Protein AF-A0A1Q7X9Q3-F1 (afdb_monomer)

Structure (mmCIF, N/CA/C/O backbone):
data_AF-A0A1Q7X9Q3-F1
#
_entry.id   AF-A0A1Q7X9Q3-F1
#
loop_
_atom_site.group_PDB
_atom_site.id
_atom_site.type_symbol
_atom_site.label_atom_id
_atom_site.label_alt_id
_atom_site.label_comp_id
_atom_site.label_asym_id
_atom_site.label_entity_id
_atom_site.label_seq_id
_atom_site.pdbx_PDB_ins_code
_atom_site.Cartn_x
_atom_site.Cartn_y
_atom_site.Cartn_z
_atom_site.occupancy
_atom_site.B_iso_or_equiv
_atom_site.auth_seq_id
_atom_site.auth_comp_id
_atom_site.auth_asym_id
_atom_site.auth_atom_id
_atom_site.pdbx_PDB_model_num
ATOM 1 N N . MET A 1 1 ? -15.954 -0.396 -15.871 1.00 50.56 1 MET A N 1
ATOM 2 C CA . MET A 1 1 ? -15.402 -0.885 -14.590 1.00 50.56 1 MET A CA 1
ATOM 3 C C . MET A 1 1 ? -14.417 -1.985 -14.915 1.00 50.56 1 MET A C 1
ATOM 5 O O . MET A 1 1 ? -14.802 -2.930 -15.591 1.00 50.56 1 MET A O 1
ATOM 9 N N . GLU A 1 2 ? -13.156 -1.815 -14.533 1.00 56.75 2 GLU A N 1
ATOM 10 C CA . GLU A 1 2 ? -12.135 -2.854 -14.680 1.00 56.75 2 GLU A CA 1
ATOM 11 C C . GLU A 1 2 ? -12.511 -4.065 -13.808 1.00 56.75 2 GLU A C 1
ATOM 13 O O . GLU A 1 2 ? -13.126 -3.909 -12.753 1.00 56.75 2 GLU A O 1
ATOM 18 N N . ASN A 1 3 ? -12.200 -5.275 -14.271 1.00 73.31 3 ASN A N 1
ATOM 19 C CA . ASN A 1 3 ? -12.502 -6.510 -13.553 1.00 73.31 3 ASN A CA 1
ATOM 20 C C . ASN A 1 3 ? -11.805 -6.490 -12.163 1.00 73.31 3 ASN A C 1
ATOM 22 O O . ASN A 1 3 ? -10.576 -6.395 -12.116 1.00 73.31 3 ASN A O 1
ATOM 26 N N . PRO A 1 4 ? -12.543 -6.591 -11.039 1.00 65.31 4 PR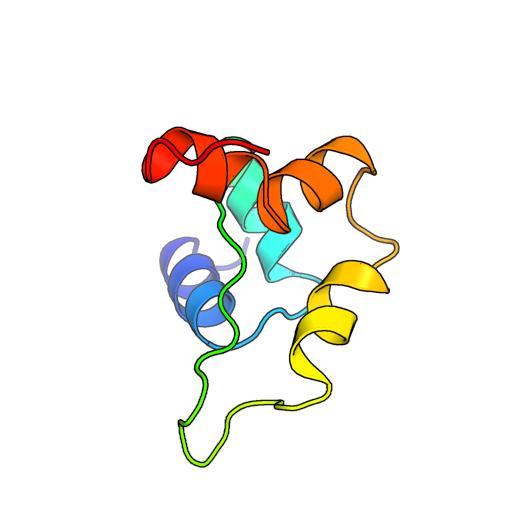O A N 1
ATOM 27 C CA . PRO A 1 4 ? -11.986 -6.439 -9.691 1.00 65.31 4 PRO A CA 1
ATOM 28 C C . PRO A 1 4 ? -10.979 -7.540 -9.320 1.00 65.31 4 PRO A C 1
ATOM 30 O O . PRO A 1 4 ? -10.052 -7.298 -8.543 1.00 65.31 4 PRO A O 1
ATOM 33 N N . GLN A 1 5 ? -11.093 -8.732 -9.912 1.00 63.94 5 GLN A N 1
ATOM 34 C CA . GLN A 1 5 ? -10.084 -9.783 -9.779 1.00 63.94 5 GLN A CA 1
ATOM 35 C C . GLN A 1 5 ? -8.785 -9.399 -10.505 1.00 63.94 5 GLN A C 1
ATOM 37 O O . GLN A 1 5 ? -7.700 -9.569 -9.954 1.00 63.94 5 GLN A O 1
ATOM 42 N N . LEU A 1 6 ? -8.884 -8.798 -11.696 1.00 60.88 6 LEU A N 1
ATOM 43 C CA . LEU A 1 6 ? -7.722 -8.309 -12.447 1.00 60.88 6 LEU A CA 1
ATOM 44 C C . LEU A 1 6 ? -7.015 -7.153 -11.717 1.00 60.88 6 LEU A C 1
ATOM 46 O O . LEU A 1 6 ? -5.787 -7.104 -11.685 1.00 60.88 6 LEU A O 1
ATOM 50 N N . ALA A 1 7 ? -7.790 -6.263 -11.087 1.00 58.16 7 ALA A N 1
ATOM 51 C CA . ALA A 1 7 ? -7.273 -5.175 -10.259 1.00 58.16 7 ALA A CA 1
ATOM 52 C C . ALA A 1 7 ? -6.514 -5.697 -9.027 1.00 58.16 7 ALA A C 1
ATOM 54 O O . ALA A 1 7 ? -5.457 -5.173 -8.683 1.00 58.16 7 ALA A O 1
ATOM 55 N N . THR A 1 8 ? -7.014 -6.770 -8.406 1.00 57.34 8 THR A N 1
ATOM 56 C CA . THR A 1 8 ? -6.374 -7.413 -7.248 1.00 57.34 8 THR A CA 1
ATOM 57 C C . THR A 1 8 ? -5.060 -8.097 -7.641 1.00 57.34 8 THR A C 1
ATOM 59 O O . THR A 1 8 ? -4.049 -7.905 -6.972 1.00 57.34 8 THR A O 1
ATOM 62 N N . CYS A 1 9 ? -5.035 -8.842 -8.754 1.00 55.50 9 CYS A N 1
ATOM 63 C CA . CYS A 1 9 ? -3.812 -9.481 -9.256 1.00 55.50 9 CYS A CA 1
ATOM 64 C C . CYS A 1 9 ? -2.739 -8.466 -9.674 1.00 55.50 9 CYS A C 1
ATOM 66 O O . CYS A 1 9 ? -1.556 -8.706 -9.455 1.00 55.50 9 CYS A O 1
ATOM 68 N N . ARG A 1 10 ? -3.128 -7.331 -10.271 1.00 55.91 10 ARG A N 1
ATOM 69 C CA . ARG A 1 10 ? -2.169 -6.290 -10.667 1.00 55.91 10 ARG A CA 1
ATOM 70 C C . ARG A 1 10 ? -1.659 -5.487 -9.477 1.00 55.91 10 ARG A C 1
ATOM 72 O O . ARG A 1 10 ? -0.465 -5.239 -9.436 1.00 55.91 10 ARG A O 1
ATOM 79 N N . ALA A 1 11 ? -2.501 -5.178 -8.489 1.00 58.94 11 ALA A N 1
ATOM 80 C CA . ALA A 1 11 ? -2.051 -4.561 -7.237 1.00 58.94 11 ALA A CA 1
ATOM 81 C C . ALA A 1 11 ? -1.012 -5.415 -6.489 1.00 58.94 11 ALA A C 1
ATOM 83 O O . ALA A 1 11 ? -0.188 -4.865 -5.767 1.00 58.94 11 ALA A O 1
ATOM 84 N N . TYR A 1 12 ? -1.047 -6.741 -6.665 1.00 53.38 12 TYR A N 1
ATOM 85 C CA . TYR A 1 12 ? -0.088 -7.658 -6.049 1.00 53.38 12 TYR A CA 1
ATOM 86 C C . TYR A 1 12 ? 1.325 -7.550 -6.654 1.00 53.38 12 TYR A C 1
ATOM 88 O O . TYR A 1 12 ? 2.296 -7.709 -5.926 1.00 53.38 12 TYR A O 1
ATOM 96 N N . ASN A 1 13 ? 1.443 -7.230 -7.950 1.00 52.22 13 ASN A N 1
ATOM 97 C CA . ASN A 1 13 ? 2.726 -7.224 -8.675 1.00 52.22 13 ASN A CA 1
ATOM 98 C C . ASN A 1 13 ? 3.173 -5.839 -9.168 1.00 52.22 13 ASN A C 1
ATOM 100 O O . ASN A 1 13 ? 4.299 -5.682 -9.624 1.00 52.22 13 ASN A O 1
ATOM 104 N N . ASP A 1 14 ? 2.298 -4.836 -9.148 1.00 61.28 14 ASP A N 1
ATOM 105 C CA . ASP A 1 14 ? 2.578 -3.529 -9.727 1.00 61.28 14 ASP A CA 1
ATOM 106 C C . ASP A 1 14 ? 1.752 -2.477 -8.966 1.00 61.28 14 ASP A C 1
ATOM 108 O O . ASP A 1 14 ? 0.532 -2.375 -9.132 1.00 61.28 14 ASP A O 1
ATOM 112 N N . TRP A 1 15 ? 2.409 -1.684 -8.107 1.00 64.94 15 TRP A N 1
ATOM 113 C CA . TRP A 1 15 ? 1.816 -0.617 -7.273 1.00 64.94 15 TRP A CA 1
ATOM 114 C C . TRP A 1 15 ? 1.265 0.574 -8.095 1.00 64.94 15 TRP A C 1
ATOM 116 O O . TRP A 1 15 ? 1.231 1.715 -7.626 1.00 64.94 15 TRP A O 1
ATOM 126 N N . ARG A 1 16 ? 0.821 0.345 -9.339 1.00 65.19 16 ARG A N 1
ATOM 127 C CA . ARG A 1 16 ? 0.371 1.387 -10.266 1.00 65.19 16 ARG A CA 1
ATOM 128 C C . ARG A 1 16 ? -0.779 2.194 -9.681 1.00 65.19 16 ARG A C 1
ATOM 130 O O . ARG A 1 16 ? -1.689 1.653 -9.046 1.00 65.19 16 ARG A O 1
ATOM 137 N N . ALA A 1 17 ? -0.743 3.493 -9.979 1.00 60.00 17 ALA A N 1
ATOM 138 C CA . ALA A 1 17 ? -1.684 4.515 -9.529 1.00 60.00 17 ALA A CA 1
ATOM 139 C C . ALA A 1 17 ? -3.143 4.011 -9.486 1.00 60.00 17 ALA A C 1
ATOM 141 O O . ALA A 1 17 ? -3.747 3.928 -8.423 1.00 60.00 17 ALA A O 1
ATOM 142 N N . GLY A 1 18 ? -3.679 3.491 -10.591 1.00 62.19 18 GLY A N 1
ATOM 143 C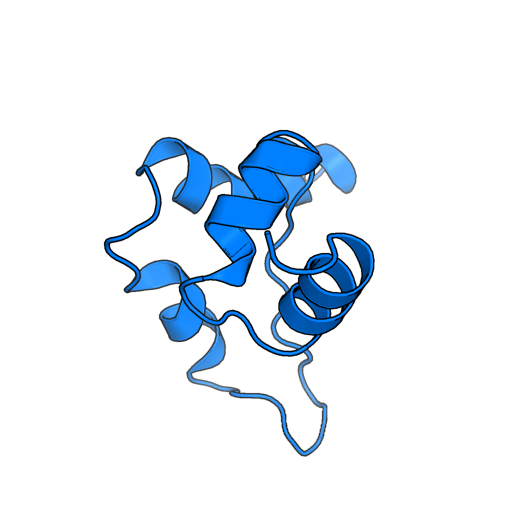 CA . GLY A 1 18 ? -5.091 3.085 -10.640 1.00 62.19 18 GLY A CA 1
ATOM 144 C C . GLY A 1 18 ? -5.513 1.972 -9.665 1.00 62.19 18 GLY A C 1
ATOM 145 O O . GLY A 1 18 ? -6.663 1.955 -9.225 1.00 62.19 18 GLY A O 1
ATOM 146 N N . TYR A 1 19 ? -4.622 1.048 -9.291 1.00 72.38 19 TYR A N 1
ATOM 147 C CA . TYR A 1 19 ? -5.043 -0.175 -8.600 1.00 72.38 19 TYR A CA 1
ATOM 148 C C . TYR A 1 19 ? -5.195 -0.009 -7.090 1.00 72.38 19 TYR A C 1
ATOM 150 O O . TY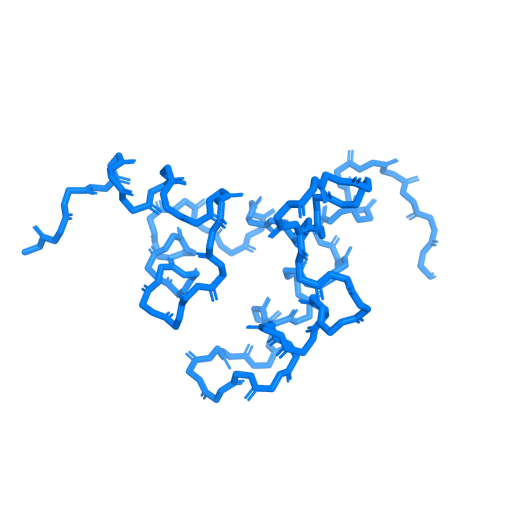R A 1 19 ? -6.182 -0.483 -6.539 1.00 72.38 19 TYR A O 1
ATOM 158 N N . CYS A 1 20 ? -4.289 0.690 -6.406 1.00 73.62 20 CYS A N 1
ATOM 159 C CA . CYS A 1 20 ? -4.313 0.738 -4.936 1.00 73.62 20 CYS A CA 1
ATOM 160 C C . CYS A 1 20 ? -5.536 1.466 -4.371 1.00 73.62 20 CYS A C 1
ATOM 162 O O . CYS A 1 20 ? -6.176 0.956 -3.451 1.00 73.62 20 CYS A O 1
ATOM 164 N N . ALA A 1 21 ? -5.890 2.623 -4.943 1.00 81.25 21 ALA A N 1
ATOM 165 C CA . ALA A 1 21 ? -7.099 3.350 -4.563 1.00 81.25 21 ALA A CA 1
ATOM 166 C C . ALA A 1 21 ? -8.355 2.503 -4.835 1.00 81.25 21 ALA A C 1
ATOM 168 O O . ALA A 1 21 ? -9.196 2.327 -3.955 1.00 81.25 21 ALA A O 1
ATOM 169 N N . THR A 1 22 ? -8.427 1.887 -6.020 1.00 85.44 22 THR A N 1
ATOM 170 C CA . THR A 1 22 ? -9.539 1.011 -6.419 1.00 85.44 22 THR A CA 1
ATOM 171 C C . THR A 1 22 ? -9.681 -0.200 -5.493 1.00 85.44 22 THR A C 1
ATOM 173 O O . THR A 1 22 ? -10.785 -0.518 -5.052 1.00 85.44 22 THR A O 1
ATOM 176 N N . VAL A 1 23 ? -8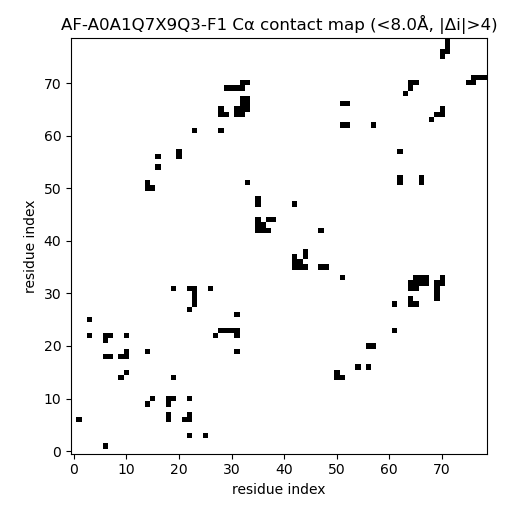.577 -0.865 -5.144 1.00 84.75 23 VAL A N 1
ATOM 177 C CA . VAL A 1 23 ? -8.578 -2.007 -4.220 1.00 84.75 23 VAL A CA 1
ATOM 178 C C . VAL A 1 23 ? -9.086 -1.573 -2.850 1.00 84.75 23 VAL A C 1
ATOM 180 O O . VAL A 1 23 ? -9.957 -2.241 -2.300 1.00 84.75 23 VAL A O 1
ATOM 183 N N . ALA A 1 24 ? -8.631 -0.434 -2.324 1.00 88.62 24 ALA A N 1
ATOM 184 C CA . ALA A 1 24 ? -9.130 0.087 -1.054 1.00 88.62 24 ALA A CA 1
ATOM 185 C C . ALA A 1 24 ? -10.646 0.370 -1.084 1.00 88.62 24 ALA A C 1
ATOM 187 O O . ALA A 1 24 ? -11.323 0.120 -0.089 1.00 88.62 24 ALA A O 1
ATOM 188 N N . THR A 1 25 ? -11.206 0.811 -2.218 1.00 88.62 25 THR A N 1
ATOM 189 C CA . THR A 1 25 ? -12.665 0.954 -2.391 1.00 88.62 25 THR A CA 1
ATOM 190 C C . THR A 1 25 ? -13.396 -0.393 -2.383 1.00 88.62 25 THR A C 1
ATOM 192 O O . THR A 1 25 ? -14.490 -0.488 -1.833 1.00 88.62 25 THR A O 1
ATOM 195 N N . ILE A 1 26 ? -12.811 -1.440 -2.970 1.00 89.69 26 ILE A N 1
ATOM 196 C CA . ILE A 1 26 ? -13.447 -2.764 -3.087 1.00 89.69 26 ILE A CA 1
ATOM 197 C C . ILE A 1 26 ? -13.360 -3.552 -1.775 1.00 89.69 26 ILE A C 1
ATOM 199 O O . ILE A 1 26 ? -14.350 -4.131 -1.334 1.00 89.69 26 ILE A O 1
ATOM 203 N N . VAL A 1 27 ? -12.175 -3.608 -1.160 1.00 89.06 27 VAL A N 1
ATOM 204 C CA . VAL A 1 27 ? -11.910 -4.461 0.011 1.00 89.06 27 VAL A CA 1
ATOM 205 C C . VAL A 1 27 ? -11.832 -3.681 1.323 1.00 89.06 27 VAL A C 1
ATOM 207 O O . VAL A 1 27 ? -11.685 -4.288 2.380 1.00 89.06 27 VAL A O 1
ATOM 210 N N . GLY A 1 28 ? -11.950 -2.357 1.299 1.00 92.44 28 GLY A N 1
ATOM 211 C CA . GLY A 1 28 ? -11.779 -1.494 2.468 1.00 92.44 28 GLY A CA 1
ATOM 212 C C . GLY A 1 28 ? -10.311 -1.178 2.768 1.00 92.44 28 GLY A C 1
ATOM 213 O O . GLY A 1 28 ? -9.412 -1.983 2.533 1.00 92.44 28 GLY A O 1
ATOM 214 N N . GLU A 1 29 ? -10.066 0.002 3.336 1.00 94.44 29 GLU A N 1
ATOM 215 C CA . GLU A 1 29 ? -8.719 0.560 3.532 1.00 94.44 29 GLU A CA 1
ATOM 216 C C . GLU A 1 29 ? -7.825 -0.210 4.518 1.00 94.44 29 GLU A C 1
ATOM 218 O O . GLU A 1 29 ? -6.610 -0.031 4.508 1.00 94.44 29 GLU A O 1
ATOM 223 N N . ASP A 1 30 ? -8.395 -1.055 5.381 1.00 95.50 30 ASP A N 1
ATOM 224 C CA . ASP A 1 30 ? -7.646 -1.755 6.439 1.00 95.50 30 ASP A CA 1
ATOM 225 C C . ASP A 1 30 ? -7.015 -3.076 5.971 1.00 95.50 30 ASP A C 1
ATOM 227 O O . ASP A 1 30 ? -6.405 -3.794 6.769 1.00 95.50 30 ASP A O 1
ATOM 231 N N . ARG A 1 31 ? -7.199 -3.436 4.695 1.00 92.12 31 ARG A N 1
ATOM 232 C CA . ARG A 1 31 ? -6.752 -4.711 4.114 1.00 92.12 31 ARG A CA 1
ATOM 233 C C . ARG A 1 31 ? -5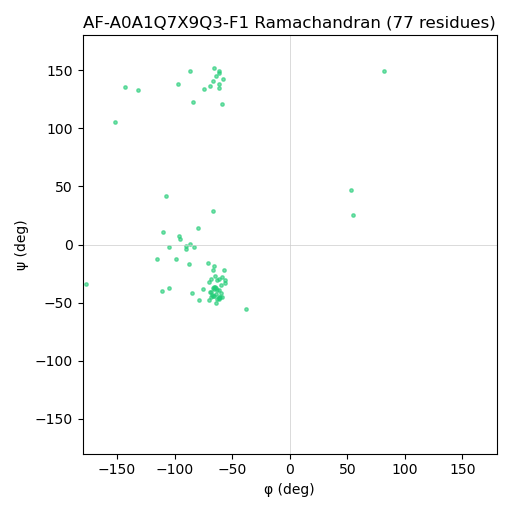.513 -4.617 3.214 1.00 92.12 31 ARG A C 1
ATOM 235 O O . ARG A 1 31 ? -4.729 -5.555 3.272 1.00 92.12 31 ARG A O 1
ATOM 242 N N . PRO A 1 32 ? -5.299 -3.570 2.395 1.00 90.94 32 PRO A N 1
ATOM 243 C CA . PRO A 1 32 ? -4.121 -3.492 1.528 1.00 90.94 32 PRO A CA 1
ATOM 244 C C . PRO A 1 32 ? -2.810 -3.351 2.317 1.00 90.94 32 PRO A C 1
ATOM 246 O O . PRO A 1 32 ? -2.763 -2.610 3.299 1.00 90.94 32 PRO A O 1
ATOM 249 N N . LEU A 1 33 ? -1.740 -4.018 1.873 1.00 91.62 33 LEU A N 1
ATOM 250 C CA . LEU A 1 33 ? -0.409 -3.968 2.492 1.00 91.62 33 LEU A CA 1
ATOM 251 C C . LEU A 1 33 ? 0.669 -3.733 1.438 1.00 91.62 33 LEU A C 1
ATOM 253 O O . LEU A 1 33 ? 0.684 -4.449 0.441 1.00 91.62 33 LEU A O 1
ATOM 257 N N . TYR A 1 34 ? 1.590 -2.801 1.691 1.00 90.94 34 TYR A N 1
ATOM 258 C CA . TYR A 1 34 ? 2.806 -2.654 0.894 1.00 90.94 34 TYR A CA 1
ATOM 259 C C . TYR A 1 34 ? 3.681 -3.918 0.946 1.00 90.94 34 TYR A C 1
ATOM 261 O O . TYR A 1 34 ? 3.897 -4.489 2.016 1.00 90.94 34 TYR A O 1
ATOM 269 N N . ALA A 1 35 ? 4.226 -4.312 -0.205 1.00 88.44 35 ALA A N 1
ATOM 270 C CA . ALA A 1 35 ? 5.232 -5.358 -0.345 1.00 88.44 35 ALA A CA 1
ATOM 271 C C . ALA A 1 35 ? 6.226 -4.960 -1.447 1.00 88.44 35 ALA A C 1
ATOM 273 O O . ALA A 1 35 ? 5.815 -4.483 -2.505 1.00 88.44 35 ALA A O 1
ATOM 274 N N . SER A 1 36 ? 7.526 -5.137 -1.193 1.00 87.00 36 SER A N 1
ATOM 275 C CA . SER A 1 36 ? 8.603 -4.758 -2.123 1.00 87.00 36 SER A CA 1
ATOM 276 C C . SER A 1 36 ? 8.966 -5.839 -3.140 1.00 87.00 36 SER A C 1
ATOM 278 O O . SER A 1 36 ? 9.674 -5.536 -4.097 1.00 87.00 36 SER A O 1
ATOM 280 N N . ASP A 1 37 ? 8.558 -7.082 -2.875 1.00 87.56 37 ASP A N 1
ATOM 281 C CA . ASP A 1 37 ? 8.994 -8.297 -3.577 1.00 87.56 37 ASP A CA 1
ATOM 282 C C . ASP A 1 37 ? 10.525 -8.502 -3.609 1.00 87.56 37 ASP A C 1
ATOM 284 O O . ASP A 1 37 ? 11.088 -9.150 -4.485 1.00 87.56 37 ASP A O 1
ATOM 288 N N . TYR A 1 38 ? 11.255 -7.937 -2.642 1.00 85.31 38 TYR A N 1
ATOM 289 C CA . TYR A 1 38 ? 12.696 -8.171 -2.532 1.00 85.31 38 TYR A CA 1
ATOM 290 C C . TYR A 1 38 ? 12.987 -9.628 -2.112 1.00 85.31 38 TYR A C 1
ATOM 292 O O . TYR A 1 38 ? 12.369 -10.132 -1.177 1.00 85.31 38 TYR A O 1
ATOM 300 N N . ALA A 1 39 ? 13.949 -10.348 -2.696 1.00 91.50 39 ALA A N 1
ATOM 301 C CA . ALA A 1 39 ? 14.959 -9.950 -3.688 1.00 91.50 39 ALA A CA 1
ATOM 302 C C . ALA A 1 39 ? 14.673 -10.517 -5.089 1.00 91.50 39 ALA A C 1
ATOM 304 O O . ALA A 1 39 ? 15.576 -11.034 -5.749 1.00 91.50 39 ALA A O 1
ATOM 305 N N . HIS A 1 40 ? 13.411 -10.490 -5.518 1.00 88.19 40 HIS A N 1
ATOM 306 C CA . HIS A 1 40 ? 13.024 -11.014 -6.819 1.00 88.19 40 HIS A CA 1
ATOM 307 C C . HIS A 1 40 ? 13.722 -10.248 -7.960 1.00 88.19 40 HIS A C 1
ATOM 309 O O . HIS A 1 40 ? 14.064 -9.071 -7.823 1.00 88.19 40 HIS A O 1
ATOM 315 N N . PHE A 1 41 ? 13.991 -10.927 -9.080 1.00 86.38 41 PHE A N 1
ATOM 316 C CA . PHE A 1 41 ? 14.878 -10.411 -10.134 1.00 86.38 41 PHE A CA 1
ATOM 317 C C . PHE A 1 41 ? 14.324 -9.176 -10.863 1.00 86.38 41 PHE A C 1
ATOM 319 O O . PHE A 1 41 ? 15.093 -8.435 -11.471 1.00 86.38 41 PHE A O 1
ATOM 326 N N . ASP A 1 42 ? 13.009 -8.970 -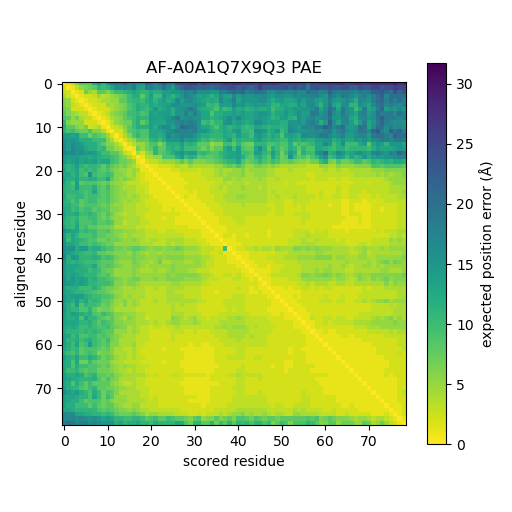10.817 1.00 82.50 42 ASP A N 1
ATOM 327 C CA . ASP A 1 42 ? 12.295 -7.841 -11.418 1.00 82.50 42 ASP A CA 1
ATOM 328 C C . ASP A 1 42 ? 11.728 -6.868 -10.366 1.00 82.50 42 ASP A C 1
ATOM 330 O O . ASP A 1 42 ? 10.961 -5.966 -10.710 1.00 82.50 42 ASP A O 1
ATOM 334 N N . CYS A 1 43 ? 12.117 -7.010 -9.091 1.00 82.44 43 CYS A N 1
ATOM 335 C CA . CYS A 1 43 ? 11.659 -6.095 -8.054 1.00 82.44 43 CYS A CA 1
AT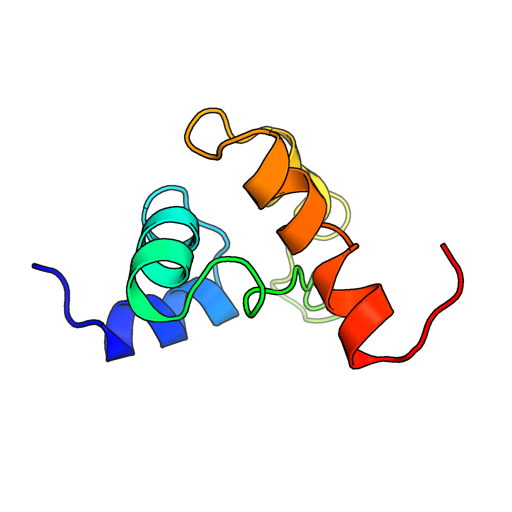OM 336 C C . CYS A 1 43 ? 12.202 -4.677 -8.290 1.00 82.44 43 CYS A C 1
ATOM 338 O O . CYS A 1 43 ? 13.296 -4.468 -8.818 1.00 82.44 43 CYS A O 1
ATOM 340 N N . LEU A 1 44 ? 11.463 -3.672 -7.819 1.00 83.94 44 LEU A N 1
ATOM 341 C CA . LEU A 1 44 ? 11.858 -2.264 -7.937 1.00 83.94 44 LEU A CA 1
ATOM 342 C C . LEU A 1 44 ? 12.888 -1.833 -6.881 1.00 83.94 44 LEU A C 1
ATOM 344 O O . LEU A 1 44 ? 13.071 -0.642 -6.663 1.00 83.94 44 LEU A O 1
ATOM 348 N N . CYS A 1 45 ? 13.532 -2.762 -6.171 1.00 83.88 45 CYS A N 1
ATOM 349 C CA . CYS A 1 45 ? 14.530 -2.425 -5.155 1.00 83.88 45 CYS A CA 1
ATOM 350 C C . CYS A 1 45 ? 15.722 -1.673 -5.788 1.00 83.88 45 CYS A C 1
ATOM 352 O O . CYS A 1 45 ? 16.222 -2.115 -6.823 1.00 83.88 45 CYS A O 1
ATOM 354 N N . PRO A 1 46 ? 16.210 -0.566 -5.189 1.00 88.19 46 PRO A N 1
ATOM 355 C CA . PRO A 1 46 ? 15.839 0.010 -3.883 1.00 88.19 46 PRO A CA 1
ATOM 356 C C . PRO A 1 46 ? 14.686 1.032 -3.913 1.00 88.19 46 PRO A C 1
ATOM 358 O O . PRO A 1 46 ? 14.273 1.531 -2.870 1.00 88.19 46 PRO A O 1
ATOM 361 N N . GLU A 1 47 ? 14.138 1.332 -5.085 1.00 88.31 47 GLU A N 1
ATOM 362 C CA . GLU A 1 47 ? 13.143 2.385 -5.321 1.00 88.31 47 GLU A CA 1
ATOM 363 C C . GLU A 1 47 ? 11.688 1.966 -5.020 1.00 88.31 47 GLU A C 1
ATOM 365 O O . GLU A 1 47 ? 10.770 2.780 -5.117 1.00 88.31 47 GLU A O 1
ATOM 370 N N . SER A 1 48 ? 11.448 0.714 -4.621 1.00 87.06 48 SER A N 1
ATOM 371 C CA . SER A 1 48 ? 10.106 0.131 -4.449 1.00 87.06 48 SER A CA 1
ATOM 372 C C . SER A 1 48 ? 9.196 0.901 -3.487 1.00 87.06 48 SER A C 1
ATOM 374 O O . SER A 1 48 ? 7.993 0.994 -3.727 1.00 87.06 48 SER A O 1
ATOM 376 N N . VAL A 1 49 ? 9.750 1.527 -2.445 1.00 91.00 49 VAL A N 1
ATOM 377 C CA . VAL A 1 49 ? 8.970 2.336 -1.490 1.00 91.00 49 VAL A CA 1
ATOM 378 C C . VAL A 1 49 ? 8.382 3.585 -2.159 1.00 91.00 49 VAL A C 1
ATOM 380 O O . VAL A 1 49 ? 7.246 3.968 -1.861 1.00 91.00 49 VAL A O 1
ATOM 383 N N . LYS A 1 50 ? 9.112 4.207 -3.097 1.00 89.50 50 LYS A N 1
ATOM 384 C CA . LYS A 1 50 ? 8.673 5.434 -3.786 1.00 89.50 50 LYS A CA 1
ATOM 385 C C . LYS A 1 50 ? 7.412 5.214 -4.611 1.00 89.50 50 LYS A C 1
ATOM 387 O O . LYS A 1 50 ? 6.572 6.107 -4.670 1.00 89.50 50 LYS A O 1
ATOM 392 N N . ALA A 1 51 ? 7.222 4.001 -5.139 1.00 84.12 51 ALA A N 1
ATOM 393 C CA . ALA A 1 51 ? 6.034 3.622 -5.906 1.00 84.12 51 ALA A CA 1
ATOM 394 C C . ALA A 1 51 ? 4.715 3.815 -5.131 1.00 84.12 51 ALA A C 1
ATOM 396 O O . ALA A 1 51 ? 3.654 3.951 -5.740 1.00 84.12 51 ALA A O 1
ATOM 397 N N . VAL A 1 52 ? 4.772 3.849 -3.794 1.00 86.56 52 VAL A N 1
ATOM 398 C CA . VAL A 1 52 ? 3.620 4.145 -2.929 1.00 86.56 52 VAL A CA 1
ATOM 399 C C . VAL A 1 52 ? 3.761 5.498 -2.230 1.00 86.56 52 VAL A C 1
ATOM 401 O O . VAL A 1 52 ? 2.773 6.225 -2.109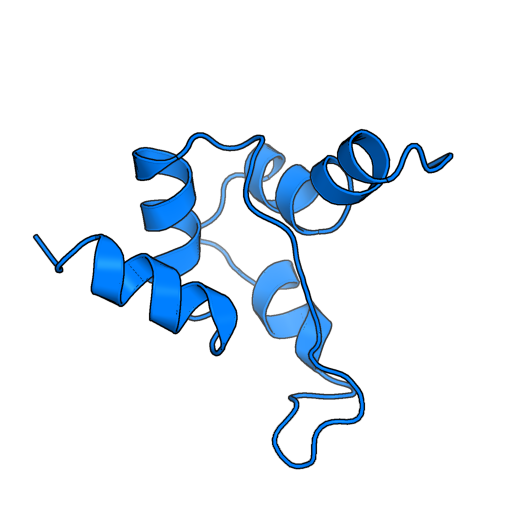 1.00 86.56 52 VAL A O 1
ATOM 404 N N . ALA A 1 53 ? 4.963 5.850 -1.767 1.00 90.44 53 ALA A N 1
ATOM 405 C CA . ALA A 1 53 ? 5.201 7.057 -0.973 1.00 90.44 53 ALA A CA 1
ATOM 406 C C . ALA A 1 53 ? 5.027 8.369 -1.759 1.00 90.44 53 ALA A C 1
ATOM 408 O O . ALA A 1 53 ? 4.631 9.374 -1.175 1.00 90.44 53 ALA A O 1
ATOM 409 N N . GLU A 1 54 ? 5.275 8.367 -3.070 1.00 91.12 54 GLU A N 1
ATOM 410 C CA . GLU A 1 54 ? 5.198 9.573 -3.912 1.00 91.12 54 GLU A CA 1
ATOM 411 C C . GLU A 1 54 ? 3.847 9.725 -4.632 1.00 91.12 54 GLU A C 1
ATOM 413 O O . GLU A 1 54 ? 3.676 10.606 -5.469 1.00 91.12 54 GLU A O 1
ATOM 418 N N . ARG A 1 55 ? 2.868 8.873 -4.308 1.00 86.44 55 ARG A N 1
ATOM 419 C CA . ARG A 1 55 ? 1.534 8.926 -4.912 1.00 86.44 55 ARG A CA 1
ATOM 420 C C . ARG A 1 55 ? 0.700 10.083 -4.373 1.00 86.44 55 ARG A C 1
ATOM 422 O O . ARG A 1 55 ? 0.572 10.248 -3.163 1.00 86.44 55 ARG A O 1
ATOM 429 N N . ASP A 1 56 ? 0.065 10.811 -5.283 1.00 89.25 56 ASP A N 1
ATOM 430 C CA . ASP A 1 56 ? -0.818 11.951 -5.016 1.00 89.25 56 ASP A CA 1
ATOM 431 C C . ASP A 1 56 ? -2.315 11.591 -5.044 1.00 89.25 56 ASP A C 1
ATOM 433 O O . ASP A 1 56 ? -3.154 12.358 -4.575 1.00 89.25 56 ASP A O 1
ATOM 437 N N . ASP A 1 57 ? -2.656 10.404 -5.543 1.00 87.38 57 ASP A N 1
ATOM 438 C CA . ASP A 1 57 ? -4.028 9.911 -5.669 1.00 87.38 57 ASP A CA 1
ATOM 439 C C . ASP A 1 57 ? -4.529 9.124 -4.441 1.00 87.38 57 ASP A C 1
ATOM 441 O O . ASP A 1 57 ? -5.694 8.725 -4.379 1.00 87.38 57 ASP A O 1
ATOM 445 N N . LEU A 1 58 ? -3.669 8.900 -3.441 1.00 88.44 58 LEU A N 1
ATOM 446 C CA . LEU A 1 58 ? -4.030 8.268 -2.172 1.00 88.44 58 LEU A CA 1
ATOM 447 C C . LEU A 1 58 ? -4.310 9.322 -1.102 1.00 88.44 58 LEU A C 1
ATOM 449 O O . LEU A 1 58 ? -3.553 10.275 -0.924 1.00 88.44 58 LEU A O 1
ATOM 453 N N . SER A 1 59 ? -5.357 9.108 -0.300 1.00 92.31 59 SER A N 1
ATOM 454 C CA . SER A 1 59 ? -5.539 9.919 0.905 1.00 92.31 59 SER A CA 1
ATOM 455 C C . SER A 1 59 ? -4.348 9.714 1.861 1.00 92.31 59 SER A C 1
ATOM 457 O O . SER A 1 59 ? -3.835 8.592 1.963 1.00 92.31 59 SER A O 1
ATOM 459 N N . PRO A 1 60 ? -3.933 10.733 2.642 1.00 94.19 60 PRO A N 1
ATOM 460 C CA . PRO A 1 60 ? -2.837 10.575 3.603 1.00 94.19 60 PRO A CA 1
ATOM 461 C C . PRO A 1 60 ? -3.081 9.445 4.613 1.00 94.19 60 PRO A C 1
ATOM 463 O O . PRO A 1 60 ? -2.147 8.805 5.093 1.00 94.19 60 PRO A O 1
ATOM 466 N N . THR A 1 61 ? -4.346 9.185 4.952 1.00 95.06 61 THR A N 1
ATOM 467 C CA . THR A 1 61 ? -4.734 8.084 5.841 1.00 95.06 61 THR A CA 1
ATOM 468 C C . THR A 1 61 ? -4.537 6.726 5.177 1.00 95.06 61 THR A C 1
ATOM 470 O O . THR A 1 61 ? -3.930 5.847 5.789 1.00 95.06 61 THR A O 1
ATOM 473 N N . LEU A 1 62 ? -4.993 6.556 3.933 1.00 93.56 62 LEU A N 1
ATOM 474 C CA . LEU A 1 62 ? -4.818 5.311 3.191 1.00 93.56 62 LEU A CA 1
ATOM 475 C C . LEU A 1 62 ? -3.334 5.024 2.938 1.00 93.56 62 LEU A C 1
ATOM 477 O O . LEU A 1 62 ? -2.885 3.904 3.168 1.00 93.56 62 LEU A O 1
ATOM 481 N N . GLN A 1 63 ? -2.551 6.036 2.560 1.00 93.94 63 GLN A N 1
ATOM 482 C CA . GLN A 1 63 ? -1.114 5.879 2.338 1.00 93.94 63 GLN A CA 1
ATOM 483 C C . GLN A 1 63 ? -0.389 5.384 3.604 1.00 93.94 63 GLN A C 1
ATOM 485 O O . GLN A 1 63 ? 0.366 4.414 3.535 1.00 93.94 63 GLN A O 1
ATOM 490 N N . ARG A 1 64 ? -0.680 5.961 4.783 1.00 95.50 64 ARG A N 1
ATOM 491 C CA . ARG A 1 64 ? -0.130 5.484 6.072 1.00 95.50 64 ARG A CA 1
ATOM 492 C C . ARG A 1 64 ? -0.536 4.044 6.400 1.00 95.50 64 ARG A C 1
ATOM 494 O O . ARG A 1 64 ? 0.271 3.279 6.929 1.00 95.50 64 ARG A O 1
ATOM 501 N N . LYS A 1 65 ? -1.785 3.670 6.106 1.00 95.50 65 LYS A N 1
ATOM 502 C CA . LYS A 1 65 ? -2.281 2.304 6.318 1.00 95.50 65 LYS A CA 1
ATOM 503 C C . LYS A 1 65 ? -1.541 1.294 5.447 1.00 95.50 65 LYS A C 1
ATOM 505 O O . LYS A 1 65 ? -1.019 0.315 5.981 1.00 95.50 65 LYS A O 1
ATOM 510 N N . VAL A 1 66 ? -1.441 1.577 4.148 1.00 93.00 66 VAL A N 1
ATOM 511 C CA . VAL A 1 66 ? -0.765 0.728 3.156 1.00 93.00 66 VAL A CA 1
ATOM 512 C C . VAL A 1 66 ? 0.719 0.567 3.484 1.00 93.00 66 VAL A C 1
ATOM 514 O O . VAL A 1 66 ? 1.213 -0.558 3.490 1.00 93.00 66 VAL A O 1
ATOM 517 N N . LEU A 1 67 ? 1.419 1.665 3.793 1.00 93.88 67 LEU A N 1
ATOM 518 C CA . LEU A 1 67 ? 2.868 1.657 4.024 1.00 93.88 67 LEU A CA 1
ATOM 519 C C . LEU A 1 67 ? 3.298 0.980 5.332 1.00 93.88 67 LEU A C 1
ATOM 521 O O . LEU A 1 67 ? 4.473 0.652 5.470 1.00 93.88 67 LEU A O 1
ATOM 525 N N . GLY A 1 68 ? 2.396 0.751 6.293 1.00 94.81 68 GLY A N 1
ATOM 526 C CA . GLY A 1 68 ? 2.807 0.066 7.520 1.00 94.81 68 GLY A CA 1
ATOM 527 C C . GLY A 1 68 ? 1.728 -0.222 8.552 1.00 94.81 68 GLY A C 1
ATOM 528 O O . GLY A 1 68 ? 1.803 -1.266 9.198 1.00 94.81 68 GLY A O 1
ATOM 529 N N . ALA A 1 69 ? 0.706 0.627 8.716 1.00 96.81 69 ALA A N 1
ATOM 530 C CA . ALA A 1 69 ? -0.246 0.424 9.818 1.00 96.81 69 ALA A CA 1
ATOM 531 C C . ALA A 1 69 ? -1.054 -0.881 9.672 1.00 96.81 69 ALA A C 1
ATOM 533 O O . ALA A 1 69 ? -1.287 -1.583 10.657 1.00 96.81 69 ALA A O 1
ATOM 534 N N . ASN A 1 70 ? -1.421 -1.253 8.441 1.00 96.19 70 ASN A N 1
ATOM 535 C CA . ASN A 1 70 ? -2.118 -2.512 8.176 1.00 96.19 70 ASN A CA 1
ATOM 536 C C . ASN A 1 70 ? -1.218 -3.725 8.431 1.00 96.19 70 ASN A C 1
ATOM 538 O O . ASN A 1 70 ? -1.672 -4.699 9.030 1.00 96.19 70 ASN A O 1
ATOM 542 N N . ALA A 1 71 ? 0.058 -3.649 8.038 1.00 96.38 71 ALA A N 1
ATOM 543 C CA . ALA A 1 71 ? 1.040 -4.699 8.299 1.00 96.38 71 ALA A CA 1
ATOM 544 C C . ALA A 1 71 ? 1.277 -4.885 9.796 1.00 96.38 71 ALA A C 1
ATOM 546 O O . ALA A 1 71 ? 1.209 -6.006 10.293 1.00 96.38 71 ALA A O 1
ATOM 547 N N . ALA A 1 72 ? 1.466 -3.792 10.535 1.00 97.50 72 ALA A N 1
ATOM 548 C CA . ALA A 1 72 ? 1.650 -3.852 11.976 1.00 97.50 72 ALA A CA 1
ATOM 549 C C . ALA A 1 72 ? 0.453 -4.481 12.691 1.00 97.50 72 ALA A C 1
ATOM 551 O O . ALA A 1 72 ? 0.636 -5.331 13.558 1.00 97.50 72 ALA A O 1
ATOM 552 N N . ARG A 1 73 ? -0.773 -4.134 12.283 1.00 96.69 73 ARG A N 1
ATOM 553 C CA . ARG A 1 73 ? -1.990 -4.747 12.825 1.00 96.69 73 ARG A CA 1
ATOM 554 C C . ARG A 1 73 ? -2.096 -6.234 12.474 1.00 96.69 73 ARG A C 1
ATOM 556 O O . ARG A 1 73 ? -2.457 -7.027 13.336 1.00 96.69 73 ARG A O 1
ATOM 563 N N . LEU A 1 74 ? -1.818 -6.611 11.223 1.00 96.75 74 LEU A N 1
ATOM 564 C CA . LEU A 1 74 ? -1.939 -7.995 10.749 1.00 96.75 74 LEU A CA 1
ATOM 565 C C . LEU A 1 74 ? -0.899 -8.919 11.395 1.00 96.75 74 LEU A C 1
ATOM 567 O O . LEU A 1 74 ? -1.237 -10.024 11.810 1.00 96.75 74 LEU A O 1
ATOM 571 N N . PHE A 1 75 ? 0.347 -8.459 11.4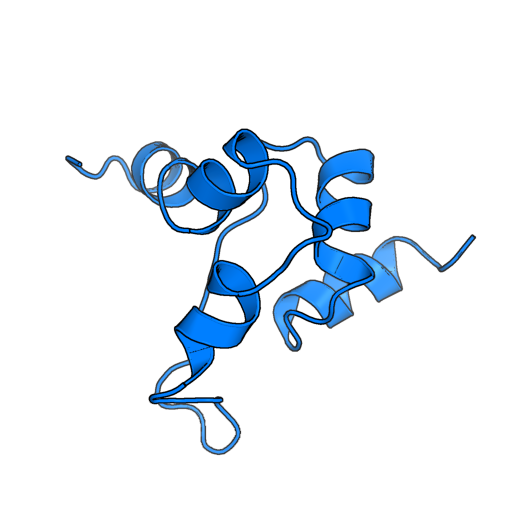88 1.00 96.38 75 PHE A N 1
ATOM 572 C CA . PHE A 1 75 ? 1.478 -9.232 12.005 1.00 96.38 75 PHE A CA 1
ATOM 573 C C . PHE A 1 75 ? 1.767 -8.979 13.491 1.00 96.38 75 PHE A C 1
ATOM 575 O O . PHE A 1 75 ? 2.739 -9.512 14.019 1.00 96.38 75 PHE A O 1
ATOM 582 N N . ASN A 1 76 ? 0.931 -8.188 14.174 1.00 97.06 76 ASN A N 1
ATOM 583 C CA . ASN A 1 76 ? 1.087 -7.817 15.583 1.00 97.06 76 ASN A CA 1
ATOM 584 C C . ASN A 1 76 ? 2.473 -7.211 15.901 1.00 97.06 76 ASN A C 1
ATOM 586 O O . ASN A 1 76 ? 3.146 -7.600 16.858 1.00 97.06 76 ASN A O 1
ATOM 590 N N . LEU A 1 77 ? 2.915 -6.268 15.063 1.00 95.88 77 LEU A N 1
ATOM 591 C CA . LEU A 1 77 ? 4.188 -5.561 15.221 1.00 95.88 77 LEU A CA 1
ATOM 592 C C . LEU A 1 77 ? 4.016 -4.339 16.127 1.00 95.88 77 LEU A C 1
ATOM 594 O O . LEU A 1 77 ? 2.968 -3.691 16.127 1.00 95.88 77 LEU A O 1
ATOM 598 N N . LYS A 1 78 ? 5.074 -3.985 16.861 1.00 90.81 78 LYS A N 1
ATOM 599 C CA . LYS A 1 78 ? 5.159 -2.696 17.559 1.00 90.81 78 LYS A CA 1
ATOM 600 C C . LYS A 1 78 ? 5.662 -1.639 16.575 1.00 90.81 78 LYS A C 1
ATOM 602 O O . LYS A 1 78 ? 6.728 -1.836 15.993 1.00 90.81 78 LYS A O 1
ATOM 607 N N . LEU A 1 79 ? 4.885 -0.572 16.393 1.00 74.12 79 LEU A N 1
ATOM 608 C CA . LEU A 1 79 ? 5.265 0.628 15.640 1.00 74.12 79 LEU A CA 1
ATOM 609 C C . LEU A 1 79 ? 5.840 1.693 16.571 1.00 74.12 79 LEU A C 1
ATOM 611 O O . LEU A 1 79 ? 5.354 1.771 17.724 1.00 74.12 79 LEU A O 1
#

Foldseek 3Di:
DPDLVVLVVCVVPALDQPRLVVVCVVVNLLPAADDQPPPDPPGPPPCSLCSLVVDPNDDPVSSVNHDPVSVCVVVVNDD

Mean predicted aligned error: 6.24 Å

Secondary structure (DSSP, 8-state):
---HHHHHHHHHH---HHHHHHHHHHH-TTS------TT-TT--TTGGGHHHHT-SSS-HHHHHIIIIIHHHHHHT---

pLDDT: mean 82.89, std 13.75, range [50.56, 97.5]

Sequence (79 aa):
MENPQLATCRAYNDWRAGYCATVATIVGEDRPLYASDYAHFDCLCPESVKAVAERDDLSPTLQRKVLGANAARLFNLKL

Solvent-accessible surface area (backbone atoms only — not comparable to full-atom values): 4852 Å² total; per-residue (Å²): 132,80,59,67,68,60,39,52,58,40,43,74,78,44,68,47,77,76,29,58,56,51,46,30,71,74,71,37,59,76,66,52,62,70,78,56,58,78,88,47,97,83,38,51,73,90,56,39,62,51,58,59,72,72,53,83,84,51,53,75,67,50,46,49,21,26,72,41,53,27,46,28,65,75,69,71,51,89,129

Radius of gyration: 12.38 Å; Cα contacts (8 Å, |Δi|>4): 76; chains: 1; bounding box: 31×23×32 Å

Nearest PDB structures (foldseek):
  4ign-assembly2_B  TM=8.422E-01  e=4.643E-01  Homo sapiens
  7pwy-assembly2_D  TM=8.301E-01  e=5.559E-01  Homo sapiens
  4hk5-assembly1_A  TM=7.249E-01  e=2.260E-01  Cordyceps militaris
  4lal-assembly2_D  TM=7.242E-01  e=3.051E-01  Cordyceps militaris CM01
  4lal-assembly1_B  TM=7.093E-01  e=2.706E-01  Cordyceps militaris CM01